Protein AF-A0A944WGA9-F1 (afdb_monomer_lite)

Secondary structure (DSSP, 8-state):
--SHHHHHHHHHHHHHHHHHHHHHHHHHHHHHHHHHHHHHTTS---------------------IIIIIHHHHHHHTTTTEETTEEGGG--SS----

pLDDT: mean 73.9, std 14.39, range [53.34, 96.44]

Radius of gyration: 34.29 Å; chains: 1; bounding box: 80×34×82 Å

Sequence (97 aa):
MAVATTYIKDEHRRERGDWVKMIIRQIHLRRNLLLLILSFGFTSQTVKAQGESKTIAPVKANVNYLKEIKPLLRDKCFSCHSSRKQEGGLRLDAASL

Foldseek 3Di:
DPPVVVVVVVVVVVVVVVVVVVVVVVVVVVVVVVVVCVVPPPDDDPPPPPPPPPCPPDPVPPDDCVPHPVVVCVVPPCVAADPVHNVVNHHDPPDDD

Struct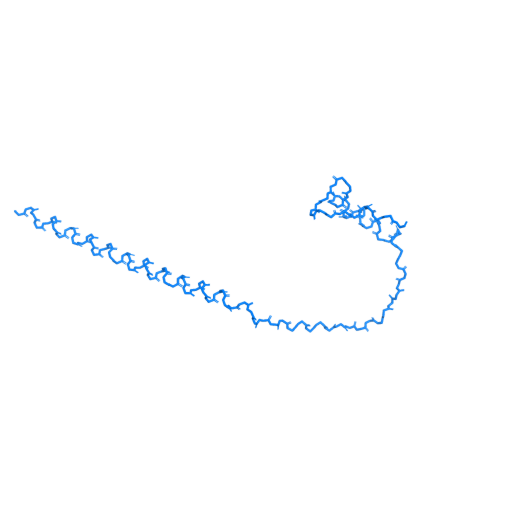ure (mmCIF, N/CA/C/O backbone):
data_AF-A0A944WGA9-F1
#
_entry.id   AF-A0A944WGA9-F1
#
loop_
_atom_site.group_PDB
_atom_site.id
_atom_site.type_symbol
_atom_site.label_atom_id
_atom_site.label_alt_id
_atom_site.label_comp_id
_atom_site.label_asym_id
_atom_site.label_entity_id
_atom_site.label_seq_id
_atom_site.pdbx_PDB_ins_code
_atom_site.Cartn_x
_atom_site.Cartn_y
_atom_site.Cartn_z
_atom_site.occupancy
_atom_site.B_iso_or_equiv
_atom_site.auth_seq_id
_atom_site.auth_comp_id
_atom_site.auth_asym_id
_atom_site.auth_atom_id
_atom_site.pdbx_PDB_model_num
ATOM 1 N N . MET A 1 1 ? 61.985 -8.752 -55.736 1.00 54.97 1 MET A N 1
ATOM 2 C CA . MET A 1 1 ? 62.136 -8.647 -54.263 1.00 54.97 1 MET A CA 1
ATOM 3 C C . MET A 1 1 ? 60.889 -8.112 -53.529 1.00 54.97 1 MET A C 1
ATOM 5 O O . MET A 1 1 ? 60.939 -7.990 -52.317 1.00 54.97 1 MET A O 1
ATOM 9 N N . ALA A 1 2 ? 59.747 -7.863 -54.195 1.00 57.75 2 ALA A N 1
ATOM 10 C CA . ALA A 1 2 ? 58.534 -7.314 -53.555 1.00 57.75 2 ALA A CA 1
ATOM 11 C C . ALA A 1 2 ? 57.546 -8.360 -52.980 1.00 57.75 2 ALA A C 1
ATOM 13 O O . ALA A 1 2 ? 56.556 -7.990 -52.363 1.00 57.75 2 ALA A O 1
ATOM 14 N N . VAL A 1 3 ? 57.793 -9.661 -53.183 1.00 62.81 3 VAL A N 1
ATOM 15 C CA . VAL A 1 3 ? 56.855 -10.734 -52.788 1.00 62.81 3 VAL A CA 1
ATOM 16 C C . VAL A 1 3 ? 57.068 -11.197 -51.337 1.00 62.81 3 VAL A C 1
ATOM 18 O O . VAL A 1 3 ? 56.121 -11.578 -50.662 1.00 62.81 3 VAL A O 1
ATOM 21 N N . ALA A 1 4 ? 58.293 -11.112 -50.805 1.00 62.62 4 ALA A N 1
ATOM 22 C CA . ALA A 1 4 ? 58.599 -11.591 -49.452 1.00 62.62 4 ALA A CA 1
ATOM 23 C C . ALA A 1 4 ? 58.034 -10.687 -48.336 1.00 62.62 4 ALA A C 1
ATOM 25 O O . ALA A 1 4 ? 57.708 -11.163 -47.251 1.00 62.62 4 ALA A O 1
ATOM 26 N N . THR A 1 5 ? 57.880 -9.383 -48.589 1.00 65.69 5 THR A N 1
ATOM 27 C CA . THR A 1 5 ? 57.424 -8.419 -47.5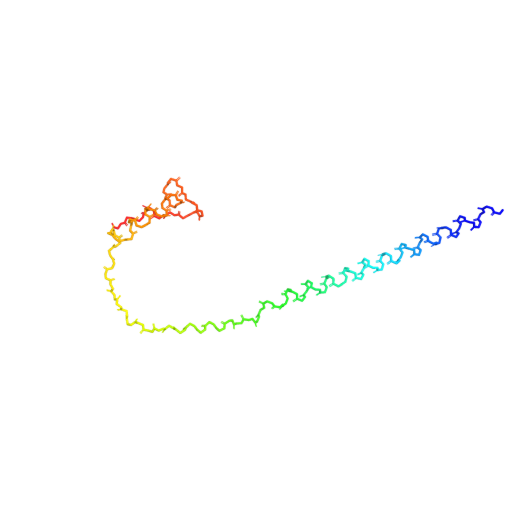71 1.00 65.69 5 THR A CA 1
ATOM 28 C C . THR A 1 5 ? 55.913 -8.464 -47.339 1.00 65.69 5 THR A C 1
ATOM 30 O O . THR A 1 5 ? 55.458 -8.185 -46.229 1.00 65.69 5 THR A O 1
ATOM 33 N N . THR A 1 6 ? 55.123 -8.852 -48.345 1.00 61.59 6 THR A N 1
ATOM 34 C CA . THR A 1 6 ? 53.666 -9.018 -48.217 1.00 61.59 6 THR A CA 1
ATOM 35 C C . THR A 1 6 ? 53.306 -10.324 -47.513 1.00 61.59 6 THR A C 1
ATOM 37 O O . THR A 1 6 ? 52.386 -10.327 -46.697 1.00 61.59 6 THR A O 1
ATOM 40 N N . TYR A 1 7 ? 54.088 -11.389 -47.728 1.00 59.41 7 TYR A N 1
ATOM 41 C CA . TYR A 1 7 ? 53.924 -12.676 -47.046 1.00 59.41 7 TYR A CA 1
ATOM 42 C C . TYR A 1 7 ? 54.144 -12.566 -45.522 1.00 59.41 7 TYR A C 1
ATOM 44 O O . TYR A 1 7 ? 53.285 -12.963 -44.738 1.00 59.41 7 TYR A O 1
ATOM 52 N N . ILE A 1 8 ? 55.228 -11.911 -45.080 1.00 61.12 8 ILE A N 1
ATOM 53 C CA . ILE A 1 8 ? 55.527 -11.720 -43.642 1.00 61.12 8 ILE A CA 1
ATOM 54 C C . ILE A 1 8 ? 54.488 -10.816 -42.947 1.00 61.12 8 ILE A C 1
ATOM 56 O O . ILE A 1 8 ? 54.149 -11.015 -41.778 1.00 61.12 8 ILE A O 1
ATOM 60 N N . LYS A 1 9 ? 53.933 -9.824 -43.659 1.00 65.94 9 LYS A N 1
ATOM 61 C CA . LYS A 1 9 ? 52.893 -8.926 -43.122 1.00 65.94 9 LYS A CA 1
ATOM 62 C C . LYS A 1 9 ? 51.578 -9.662 -42.826 1.00 65.94 9 LYS A C 1
ATOM 64 O O . LYS A 1 9 ? 50.848 -9.235 -41.926 1.00 65.94 9 LYS A O 1
ATOM 69 N N . ASP A 1 10 ? 51.276 -10.720 -43.577 1.00 58.38 10 ASP A N 1
ATOM 70 C CA . ASP A 1 10 ? 50.049 -11.510 -43.444 1.00 58.38 10 ASP A CA 1
ATOM 71 C C . ASP A 1 10 ? 50.158 -12.574 -42.336 1.00 58.38 10 ASP A C 1
ATOM 73 O O . ASP A 1 10 ? 49.254 -12.705 -41.507 1.00 58.38 10 ASP A O 1
ATOM 77 N N . GLU A 1 11 ? 51.315 -13.234 -42.219 1.00 62.06 11 GLU A N 1
ATOM 78 C CA . GLU A 1 11 ? 51.642 -14.146 -41.107 1.00 62.06 11 GLU A CA 1
ATOM 79 C C . GLU A 1 11 ? 51.488 -13.439 -39.746 1.00 62.06 11 GLU A C 1
ATOM 81 O O . GLU A 1 11 ? 50.737 -13.880 -38.873 1.00 62.06 11 GLU A O 1
ATOM 86 N N . HIS A 1 12 ? 52.061 -12.237 -39.616 1.00 56.78 12 HIS A N 1
ATOM 87 C CA . HIS A 1 12 ? 51.967 -11.441 -38.390 1.00 56.78 12 HIS A CA 1
ATOM 88 C C . HIS A 1 12 ? 50.544 -10.909 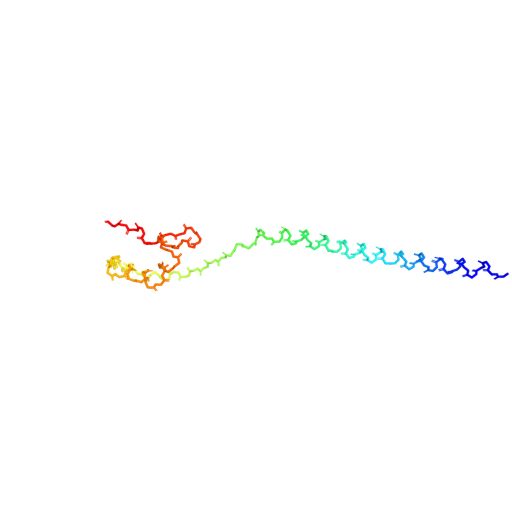-38.101 1.00 56.78 12 HIS A C 1
ATOM 90 O O . HIS A 1 12 ? 50.217 -10.508 -36.978 1.00 56.78 12 HIS A O 1
ATOM 96 N N . ARG A 1 13 ? 49.656 -10.867 -39.104 1.00 60.28 13 ARG A N 1
ATOM 97 C CA . ARG A 1 13 ? 48.232 -10.552 -38.898 1.00 60.28 13 ARG A CA 1
ATOM 98 C C . ARG A 1 13 ? 47.469 -11.780 -38.391 1.00 60.28 13 ARG A C 1
ATOM 100 O O . ARG A 1 13 ? 46.632 -11.612 -37.500 1.00 60.28 13 ARG A O 1
ATOM 107 N N . ARG A 1 14 ? 47.769 -12.981 -38.902 1.00 60.06 14 ARG A N 1
ATOM 108 C CA . ARG A 1 14 ? 47.176 -14.246 -38.431 1.00 60.06 14 ARG A CA 1
ATOM 109 C C . ARG A 1 14 ? 47.547 -14.554 -36.979 1.00 60.06 14 ARG A C 1
ATOM 111 O O . ARG A 1 14 ? 46.641 -14.751 -36.173 1.00 60.06 14 ARG A O 1
ATOM 118 N N . GLU A 1 15 ? 48.823 -14.447 -36.609 1.00 58.22 15 GLU A N 1
ATOM 119 C CA . GLU A 1 15 ? 49.277 -14.693 -35.227 1.00 58.22 15 GLU A CA 1
ATOM 120 C C . GLU A 1 15 ? 48.617 -13.753 -34.202 1.00 58.22 15 GLU A C 1
ATOM 122 O O . GLU A 1 15 ? 48.173 -14.182 -33.133 1.00 58.22 15 GLU A O 1
ATOM 127 N N . ARG A 1 16 ? 48.468 -12.463 -34.542 1.00 60.94 16 ARG A N 1
ATOM 128 C CA . ARG A 1 16 ? 47.768 -11.498 -33.675 1.00 60.94 16 ARG A CA 1
ATOM 129 C C . ARG A 1 16 ? 46.280 -11.817 -33.535 1.00 60.94 16 ARG A C 1
ATOM 131 O O . ARG A 1 16 ? 45.719 -11.627 -32.457 1.00 60.94 16 ARG A O 1
ATOM 138 N N . GLY A 1 17 ? 45.638 -12.315 -34.593 1.00 63.25 17 GLY A N 1
ATOM 139 C CA . GLY A 1 17 ? 44.238 -12.739 -34.550 1.00 63.25 17 GLY A CA 1
ATOM 140 C C . GLY A 1 17 ? 44.013 -13.951 -33.646 1.00 63.25 17 GLY A C 1
ATOM 141 O O . GLY A 1 17 ? 43.008 -14.013 -32.935 1.00 63.25 17 GLY A O 1
ATOM 142 N N . ASP A 1 18 ? 44.961 -14.883 -33.624 1.00 71.81 18 ASP A N 1
ATOM 143 C CA . ASP A 1 18 ? 44.847 -16.111 -32.840 1.00 71.81 18 ASP A CA 1
ATOM 144 C C . ASP A 1 18 ? 45.097 -15.875 -31.342 1.00 71.81 18 ASP A C 1
ATOM 146 O O . ASP A 1 18 ? 44.393 -16.455 -30.508 1.00 71.81 18 ASP A O 1
ATOM 150 N N . TRP A 1 19 ? 45.969 -14.927 -30.975 1.00 62.06 19 TRP A N 1
ATOM 151 C CA . TRP A 1 19 ? 46.117 -14.493 -29.578 1.00 62.06 19 TRP A CA 1
ATOM 152 C C . TRP A 1 19 ? 44.850 -13.795 -29.049 1.00 62.06 19 TRP A C 1
ATOM 154 O O . TRP A 1 19 ? 44.401 -14.067 -27.933 1.00 62.06 19 TRP A O 1
ATOM 164 N N . VAL A 1 20 ? 44.198 -12.969 -29.877 1.00 70.00 20 VAL A N 1
ATOM 165 C CA . VAL A 1 20 ? 42.929 -12.304 -29.525 1.00 70.00 20 VAL A CA 1
ATOM 166 C C . VAL A 1 20 ? 41.791 -13.318 -29.357 1.00 70.00 20 VAL A C 1
ATOM 168 O O . VAL A 1 20 ? 41.058 -13.257 -28.367 1.00 70.00 20 VAL A O 1
ATOM 171 N N . LYS A 1 21 ? 41.664 -14.302 -30.260 1.00 73.00 21 LYS A N 1
ATOM 172 C CA . LYS A 1 21 ? 40.682 -15.397 -30.129 1.00 73.00 21 LYS A CA 1
ATOM 173 C C . LYS A 1 21 ? 40.925 -16.239 -28.875 1.00 73.00 21 LYS A C 1
ATOM 175 O O . LYS A 1 21 ? 39.961 -16.633 -28.214 1.00 73.00 21 LYS A O 1
ATOM 180 N N . MET A 1 22 ? 42.190 -16.490 -28.524 1.00 70.31 22 MET A N 1
ATOM 181 C CA . MET A 1 22 ? 42.553 -17.205 -27.301 1.00 70.31 22 MET A CA 1
ATOM 182 C C . MET A 1 22 ? 42.135 -16.417 -26.051 1.00 70.31 22 MET A C 1
ATOM 184 O O . MET A 1 22 ? 41.483 -16.988 -25.181 1.00 70.31 22 MET A O 1
ATOM 188 N N . ILE A 1 23 ? 42.403 -15.109 -25.982 1.00 70.25 23 ILE A N 1
ATOM 189 C CA . ILE A 1 23 ? 41.986 -14.247 -24.859 1.00 70.25 23 ILE A CA 1
ATOM 190 C C . ILE A 1 23 ? 40.460 -14.198 -24.725 1.00 70.25 23 ILE A C 1
ATOM 192 O O . ILE A 1 23 ? 39.933 -14.390 -23.631 1.00 70.25 23 ILE A O 1
ATOM 196 N N . ILE A 1 24 ? 39.738 -14.012 -25.832 1.00 70.56 24 ILE A N 1
ATOM 197 C CA . ILE A 1 24 ? 38.269 -13.993 -25.845 1.00 70.56 24 ILE A CA 1
ATOM 198 C C . ILE A 1 24 ? 37.725 -15.330 -25.317 1.00 70.56 24 ILE A C 1
ATOM 200 O O . ILE A 1 24 ? 36.917 -15.344 -24.388 1.00 70.56 24 ILE A O 1
ATOM 204 N N . ARG A 1 25 ? 38.234 -16.468 -25.809 1.00 69.50 25 ARG A N 1
ATOM 205 C CA . ARG A 1 25 ? 37.834 -17.809 -25.346 1.00 69.50 25 ARG A CA 1
ATOM 206 C C . ARG A 1 25 ? 38.142 -18.039 -23.860 1.00 69.50 25 ARG A C 1
ATOM 208 O O . ARG A 1 25 ? 37.309 -18.615 -23.161 1.00 69.50 25 ARG A O 1
ATOM 215 N N . GLN A 1 26 ? 39.277 -17.543 -23.365 1.00 65.62 26 GLN A N 1
ATOM 216 C CA . GLN A 1 26 ? 39.661 -17.598 -21.946 1.00 65.62 26 GLN A CA 1
ATOM 217 C C . GLN A 1 26 ? 38.731 -16.752 -21.056 1.00 65.62 26 GLN A C 1
ATOM 219 O O . GLN A 1 26 ? 38.337 -17.190 -19.973 1.00 65.62 26 GLN A O 1
ATOM 224 N N . ILE A 1 27 ? 38.310 -15.574 -21.528 1.00 66.44 27 ILE A N 1
ATOM 225 C CA . ILE A 1 27 ? 37.339 -14.707 -20.839 1.00 66.44 27 ILE A CA 1
ATOM 226 C C . ILE A 1 27 ? 35.945 -15.358 -20.817 1.00 66.44 27 ILE A C 1
ATOM 228 O O . ILE A 1 27 ? 35.274 -15.345 -19.782 1.00 66.44 27 ILE A O 1
ATOM 232 N N . HIS A 1 28 ? 35.513 -15.982 -21.919 1.00 67.50 28 HIS A N 1
ATOM 233 C CA . HIS A 1 28 ? 34.228 -16.687 -21.985 1.00 67.50 28 HIS A CA 1
ATOM 234 C C . HIS A 1 28 ? 34.175 -17.916 -21.067 1.00 67.50 28 HIS A C 1
ATOM 236 O O . HIS A 1 28 ? 33.159 -18.111 -20.399 1.00 67.50 28 HIS A O 1
ATOM 242 N N . LEU A 1 29 ? 35.254 -18.704 -20.973 1.00 64.81 29 LEU A N 1
ATOM 243 C CA . LEU A 1 29 ? 35.312 -19.881 -20.095 1.00 64.81 29 LEU A CA 1
ATOM 244 C C . LEU A 1 29 ? 35.223 -19.496 -18.611 1.00 64.81 29 LEU A C 1
ATOM 246 O O . LEU A 1 29 ? 34.466 -20.109 -17.860 1.00 64.81 29 LEU A O 1
ATOM 250 N N . ARG A 1 30 ? 35.940 -18.439 -18.202 1.00 71.19 30 ARG A N 1
ATOM 251 C CA . ARG A 1 30 ? 35.898 -17.924 -16.823 1.00 71.19 30 ARG A CA 1
ATOM 252 C C . ARG A 1 30 ? 34.538 -17.317 -16.475 1.00 71.19 30 ARG A C 1
ATOM 254 O O . ARG A 1 30 ? 34.038 -17.545 -15.379 1.00 71.19 30 ARG A O 1
ATOM 261 N N . ARG A 1 31 ? 33.904 -16.607 -17.414 1.00 72.75 31 ARG A N 1
ATOM 262 C CA . ARG A 1 31 ? 32.554 -16.048 -17.232 1.00 72.75 31 ARG A CA 1
ATOM 263 C C . ARG A 1 31 ? 31.477 -17.135 -17.132 1.00 72.75 31 ARG A C 1
ATOM 265 O O . ARG A 1 31 ? 30.609 -17.025 -16.276 1.00 72.75 31 ARG A O 1
ATOM 272 N N . ASN A 1 32 ? 31.549 -18.190 -17.947 1.00 72.19 32 ASN A N 1
ATOM 273 C CA . ASN A 1 32 ? 30.608 -19.314 -17.877 1.00 72.19 32 ASN A CA 1
ATOM 274 C C . ASN A 1 32 ? 30.759 -20.109 -16.565 1.00 72.19 32 ASN A C 1
ATOM 276 O O . ASN A 1 32 ? 29.764 -20.484 -15.952 1.00 72.19 32 ASN A O 1
ATOM 280 N N . LEU A 1 33 ? 31.996 -20.293 -16.085 1.00 71.69 33 LEU A N 1
ATOM 281 C CA . LEU A 1 33 ? 32.266 -20.946 -14.800 1.00 71.69 33 LEU A CA 1
ATOM 282 C C . LEU A 1 33 ? 31.738 -20.129 -13.604 1.00 71.69 33 LEU A C 1
ATOM 284 O O . LEU A 1 33 ? 31.132 -20.695 -12.698 1.00 71.69 33 LEU A O 1
ATOM 288 N N . LEU A 1 34 ? 31.901 -18.800 -13.622 1.00 69.50 34 LEU A N 1
ATOM 289 C CA . LEU A 1 34 ? 31.365 -17.913 -12.581 1.00 69.50 34 LEU A CA 1
ATOM 290 C C . LEU A 1 34 ? 29.824 -17.901 -12.537 1.00 69.50 34 LEU A C 1
ATOM 292 O O . LEU A 1 34 ? 29.252 -17.880 -11.448 1.00 69.50 34 LEU A O 1
ATOM 296 N N . LEU A 1 35 ? 29.146 -17.962 -13.690 1.00 69.12 35 LEU A N 1
ATOM 297 C CA . LEU A 1 35 ? 27.676 -18.011 -13.760 1.00 69.12 35 LEU A CA 1
ATOM 298 C C . LEU A 1 35 ? 27.093 -19.325 -13.199 1.00 69.12 35 LEU A C 1
ATOM 300 O O . LEU A 1 35 ? 26.044 -19.300 -12.552 1.00 69.12 35 LEU A O 1
ATOM 304 N N . LEU A 1 36 ? 27.782 -20.461 -13.373 1.00 71.19 36 LEU A N 1
ATOM 305 C CA . LEU A 1 36 ? 27.356 -21.747 -12.800 1.00 71.19 36 LEU A CA 1
ATOM 306 C C . LEU A 1 36 ? 27.494 -21.787 -11.267 1.00 71.19 36 LEU A C 1
ATOM 308 O O . LEU A 1 36 ? 26.600 -22.290 -10.590 1.00 71.19 36 LEU A O 1
ATOM 312 N N . ILE A 1 37 ? 28.559 -21.205 -10.707 1.00 68.19 37 ILE A N 1
ATOM 313 C CA . ILE A 1 37 ? 28.780 -21.144 -9.248 1.00 68.19 37 ILE A CA 1
ATOM 314 C C . ILE A 1 37 ? 27.753 -20.219 -8.570 1.00 68.19 37 ILE A C 1
ATOM 316 O O . ILE A 1 37 ? 27.210 -20.570 -7.521 1.00 68.19 37 ILE A O 1
ATOM 320 N N . LEU A 1 38 ? 27.424 -19.075 -9.186 1.00 66.94 38 LEU A N 1
ATOM 321 C CA . LEU A 1 38 ? 26.398 -18.155 -8.671 1.00 66.94 38 LEU A CA 1
ATOM 322 C C . LEU A 1 38 ? 24.995 -18.791 -8.659 1.00 66.94 38 LEU A C 1
ATOM 324 O O . LEU A 1 38 ? 24.209 -18.519 -7.757 1.00 66.94 38 LEU A O 1
ATOM 328 N N . SER A 1 39 ? 24.705 -19.678 -9.616 1.00 64.88 39 SER A N 1
ATOM 329 C CA . SER A 1 39 ? 23.428 -20.406 -9.689 1.00 64.88 39 SER A CA 1
ATOM 330 C C . SER A 1 39 ? 23.279 -21.482 -8.597 1.00 64.88 39 SER A C 1
ATOM 332 O O . SER A 1 39 ? 22.161 -21.796 -8.204 1.00 64.88 39 SER A O 1
ATOM 334 N N . PHE A 1 40 ? 24.386 -22.032 -8.082 1.00 56.62 40 PHE A N 1
ATOM 335 C CA . PHE A 1 40 ? 24.386 -23.092 -7.057 1.00 56.62 40 PHE A CA 1
ATOM 336 C C . PHE A 1 40 ? 24.539 -22.575 -5.613 1.00 56.62 40 PHE A C 1
ATOM 338 O O . PHE A 1 40 ? 24.177 -23.271 -4.668 1.00 56.62 40 PHE A O 1
ATOM 345 N N . GLY A 1 41 ? 25.056 -21.359 -5.409 1.00 60.19 41 GLY A N 1
ATOM 346 C CA . GLY A 1 41 ? 25.353 -20.815 -4.076 1.00 60.19 41 GLY A CA 1
ATOM 347 C C . GLY A 1 41 ? 24.151 -20.347 -3.238 1.00 60.19 41 GLY A C 1
ATOM 348 O O . GLY A 1 41 ? 24.354 -19.870 -2.123 1.00 60.19 41 GLY A O 1
ATOM 349 N N . PHE A 1 42 ? 22.912 -20.447 -3.738 1.00 57.00 42 PHE A N 1
ATOM 350 C CA . PHE A 1 42 ? 21.742 -19.784 -3.135 1.00 57.00 42 PHE A CA 1
ATOM 351 C C . PHE A 1 42 ? 20.739 -20.710 -2.415 1.00 57.00 42 PHE A C 1
ATOM 353 O O . PHE A 1 42 ? 19.628 -20.284 -2.117 1.00 57.00 42 PHE A O 1
ATOM 360 N N . THR A 1 43 ? 21.082 -21.962 -2.085 1.00 60.22 43 THR A N 1
ATOM 361 C CA . THR A 1 43 ? 20.131 -22.873 -1.399 1.00 60.22 43 THR A CA 1
ATOM 362 C C . THR A 1 43 ? 20.496 -23.266 0.034 1.00 60.22 43 THR A C 1
ATOM 364 O O . THR A 1 43 ? 19.873 -24.174 0.579 1.00 60.22 43 THR A O 1
ATOM 367 N N . SER A 1 44 ? 21.465 -22.631 0.708 1.00 57.06 44 SER A N 1
ATOM 368 C CA . SER A 1 44 ? 21.821 -23.053 2.084 1.00 57.06 44 SER A CA 1
ATOM 369 C C . SER A 1 44 ? 22.275 -21.946 3.038 1.00 57.06 44 SER A C 1
ATOM 371 O O . SER A 1 44 ? 23.212 -22.130 3.807 1.00 57.06 44 SER A O 1
ATOM 373 N N . GLN A 1 45 ? 21.568 -20.815 3.068 1.00 60.69 45 GLN A N 1
ATOM 374 C CA . GLN A 1 45 ? 21.543 -19.976 4.272 1.00 60.69 45 GLN A CA 1
ATOM 375 C C . GLN A 1 45 ? 20.138 -19.993 4.869 1.00 60.69 45 GLN A C 1
ATOM 377 O O . GLN A 1 45 ? 19.297 -19.150 4.574 1.00 60.69 45 GLN A O 1
ATOM 382 N N . THR A 1 46 ? 19.880 -20.972 5.737 1.00 62.28 46 THR A N 1
ATOM 383 C CA . THR A 1 46 ? 18.800 -20.864 6.718 1.00 62.28 46 THR A CA 1
ATOM 384 C C . THR A 1 46 ? 19.210 -19.791 7.722 1.00 62.28 46 THR A C 1
ATOM 386 O O . THR A 1 46 ? 19.969 -20.049 8.657 1.00 62.28 46 THR A O 1
ATOM 389 N N . VAL A 1 47 ? 18.751 -18.563 7.497 1.00 63.16 47 VAL A N 1
ATOM 390 C CA . VAL A 1 4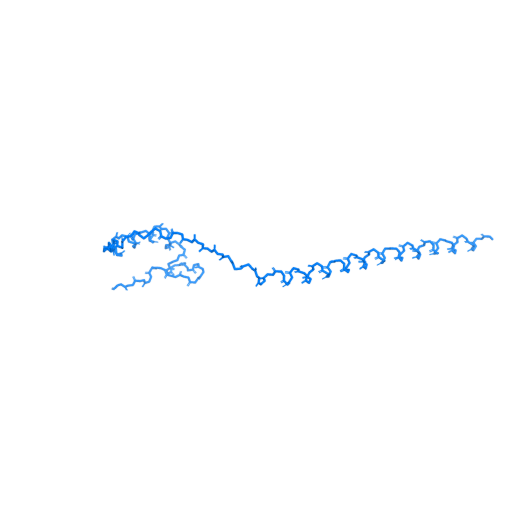7 ? 18.847 -17.471 8.466 1.00 63.16 47 VAL A CA 1
ATOM 391 C C . VAL A 1 47 ? 18.150 -17.929 9.750 1.00 63.16 47 VAL A C 1
ATOM 393 O O . VAL A 1 47 ? 16.929 -18.072 9.779 1.00 63.16 47 VAL A O 1
ATOM 396 N N . LYS A 1 48 ? 18.906 -18.168 10.829 1.00 57.12 48 LYS A N 1
ATOM 397 C CA . LYS A 1 48 ? 18.327 -18.221 12.177 1.00 57.12 48 LYS A CA 1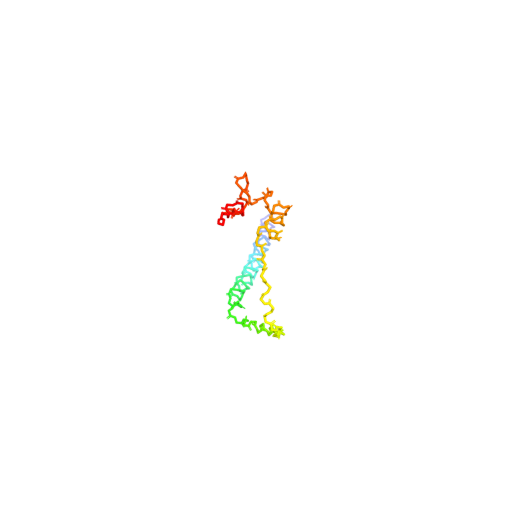
ATOM 398 C C . LYS A 1 48 ? 17.934 -16.796 12.558 1.00 57.12 48 LYS A C 1
ATOM 400 O O . LYS A 1 48 ? 18.730 -16.053 13.122 1.00 57.12 48 LYS A O 1
ATOM 405 N N . ALA A 1 49 ? 16.706 -16.411 12.230 1.00 63.53 49 ALA A N 1
ATOM 406 C CA . ALA A 1 49 ? 16.077 -15.239 12.814 1.00 63.53 49 ALA A CA 1
ATOM 407 C C . ALA A 1 49 ? 15.708 -15.579 14.265 1.00 63.53 49 ALA A C 1
ATOM 409 O O . ALA A 1 49 ? 14.613 -16.060 14.547 1.00 63.53 49 ALA A O 1
ATOM 410 N N . GLN A 1 50 ? 16.642 -15.376 15.193 1.00 53.34 50 GLN A N 1
ATOM 411 C CA . GLN A 1 50 ? 16.343 -15.420 16.621 1.00 53.34 50 GLN A CA 1
ATOM 412 C C . GLN A 1 50 ? 15.732 -14.069 17.001 1.00 53.34 50 GLN A C 1
ATOM 414 O O . GLN A 1 50 ? 16.389 -13.173 17.521 1.00 53.34 50 GLN A O 1
ATOM 419 N N . GLY A 1 51 ? 14.462 -13.901 16.629 1.00 59.06 51 GLY A N 1
ATOM 420 C CA . GLY A 1 51 ? 13.630 -12.835 17.154 1.00 59.06 51 GLY A CA 1
ATOM 421 C C . GLY A 1 51 ? 13.329 -13.161 18.605 1.00 59.06 51 GLY A C 1
ATOM 422 O O . GLY A 1 51 ? 12.466 -13.990 18.889 1.00 59.06 51 GLY A O 1
ATOM 423 N N . GLU A 1 52 ? 14.056 -12.536 19.524 1.00 62.44 52 GLU A N 1
ATOM 424 C CA . GLU A 1 52 ? 13.701 -12.529 20.935 1.00 62.44 52 GLU A CA 1
ATOM 425 C C . GLU A 1 52 ? 12.396 -11.739 21.087 1.00 62.44 52 GLU A C 1
ATOM 427 O O . GLU A 1 52 ? 12.370 -10.523 21.275 1.00 62.44 52 GLU A O 1
ATOM 432 N N . SER A 1 53 ? 11.278 -12.443 20.905 1.00 62.62 53 SER A N 1
ATOM 433 C CA . SER A 1 53 ? 9.947 -11.927 21.181 1.00 62.62 53 SER A CA 1
ATOM 434 C C . SER A 1 53 ? 9.813 -11.827 22.691 1.00 62.62 53 SER A C 1
ATOM 436 O O . SER A 1 53 ? 9.394 -12.763 23.376 1.00 62.62 53 SER A O 1
ATOM 438 N N . LYS A 1 54 ? 10.221 -10.673 23.224 1.00 63.28 54 LYS A N 1
ATOM 439 C CA . LYS A 1 54 ? 9.841 -10.237 24.561 1.00 63.28 54 LYS A CA 1
ATOM 440 C C . LYS A 1 54 ? 8.326 -10.383 24.647 1.00 63.28 54 LYS A C 1
ATOM 442 O O . LYS A 1 54 ? 7.587 -9.617 24.032 1.00 63.28 54 LYS A O 1
ATOM 447 N N . THR A 1 55 ? 7.882 -11.410 25.365 1.00 54.12 55 THR A N 1
ATOM 448 C CA . THR A 1 55 ? 6.467 -11.701 25.576 1.00 54.12 55 THR A CA 1
ATOM 449 C C . THR A 1 55 ? 5.925 -10.623 26.500 1.00 54.12 55 THR A C 1
ATOM 451 O O . THR A 1 55 ? 5.933 -10.743 27.722 1.00 54.12 55 THR A O 1
ATOM 454 N N . ILE A 1 56 ? 5.521 -9.507 25.906 1.00 67.94 56 ILE A N 1
ATOM 455 C CA . ILE A 1 56 ? 4.642 -8.547 26.551 1.00 67.94 56 ILE A CA 1
ATOM 456 C C . ILE A 1 56 ? 3.283 -9.239 26.521 1.00 67.94 56 ILE A C 1
ATOM 458 O O . ILE A 1 56 ? 2.774 -9.541 25.441 1.00 67.94 56 ILE A O 1
ATOM 462 N N . ALA A 1 57 ? 2.749 -9.576 27.697 1.00 71.69 57 ALA A N 1
ATOM 463 C CA . ALA A 1 57 ? 1.409 -10.138 27.821 1.00 71.69 57 ALA A CA 1
ATOM 464 C C . ALA A 1 57 ? 0.444 -9.346 26.919 1.00 71.69 57 ALA A C 1
ATOM 466 O O . ALA A 1 57 ? 0.537 -8.113 26.892 1.00 71.69 57 ALA A O 1
ATOM 467 N N . PRO A 1 58 ? -0.437 -10.010 26.148 1.00 63.00 58 PRO A N 1
ATOM 468 C CA . PRO A 1 58 ? -1.271 -9.319 25.183 1.00 63.00 58 PRO A CA 1
ATOM 469 C C . PRO A 1 58 ? -2.217 -8.387 25.935 1.00 63.00 58 PRO A C 1
ATOM 471 O O . PRO A 1 58 ? -3.243 -8.808 26.470 1.00 63.00 58 PRO A O 1
ATOM 474 N N . VAL A 1 59 ? -1.885 -7.096 25.960 1.00 66.88 59 VAL A N 1
ATOM 475 C CA . VAL A 1 59 ? -2.858 -6.055 26.260 1.00 66.88 59 VAL A CA 1
ATOM 476 C C . VAL A 1 59 ? -3.807 -6.077 25.075 1.00 66.88 59 VAL A C 1
ATOM 478 O O . VAL A 1 59 ? -3.524 -5.513 24.020 1.00 66.88 59 VAL A O 1
ATOM 481 N N . LYS A 1 60 ? -4.911 -6.812 25.214 1.00 68.00 60 LYS A N 1
ATOM 482 C CA . LYS A 1 60 ? -5.979 -6.853 24.218 1.00 68.00 60 LYS A CA 1
ATOM 483 C C . LYS A 1 60 ? -6.728 -5.518 24.279 1.00 68.00 60 LYS A C 1
ATOM 485 O O . LYS A 1 60 ? -7.853 -5.444 24.763 1.00 68.00 60 LYS A O 1
ATOM 490 N N . ALA A 1 61 ? -6.063 -4.444 23.861 1.00 73.94 61 ALA A N 1
ATOM 491 C CA . ALA A 1 61 ? -6.684 -3.143 23.712 1.00 73.94 61 ALA A CA 1
ATOM 492 C C . ALA A 1 61 ? -7.799 -3.287 22.672 1.00 73.94 61 ALA A C 1
ATOM 494 O O . ALA A 1 61 ? -7.577 -3.793 21.569 1.00 73.94 61 ALA A O 1
ATOM 495 N N . ASN A 1 62 ? -9.019 -2.909 23.047 1.00 85.00 62 ASN A N 1
ATOM 496 C CA . ASN A 1 62 ? -10.140 -2.883 22.122 1.00 85.00 62 ASN A CA 1
ATOM 497 C C . ASN A 1 62 ? -9.951 -1.673 21.199 1.00 85.00 62 ASN A C 1
ATOM 499 O O . ASN A 1 62 ? -10.384 -0.573 21.522 1.00 85.00 62 ASN A O 1
ATOM 503 N N . VAL A 1 63 ? -9.220 -1.870 20.102 1.00 87.56 63 VAL A N 1
ATOM 504 C CA . VAL A 1 63 ? -8.980 -0.823 19.105 1.00 87.56 63 VAL A CA 1
ATOM 505 C C . VAL A 1 63 ? -10.248 -0.636 18.282 1.00 87.56 63 VAL A C 1
ATOM 507 O O . VAL A 1 63 ? -10.715 -1.563 17.612 1.00 87.56 63 VAL A O 1
ATOM 510 N N . ASN A 1 64 ? -10.802 0.572 18.298 1.00 90.88 64 ASN A N 1
ATOM 511 C CA . ASN A 1 64 ? -11.971 0.902 17.500 1.00 90.88 64 ASN A CA 1
ATOM 512 C C . ASN A 1 64 ? -11.547 1.319 16.088 1.00 90.88 64 ASN A C 1
ATOM 514 O O . ASN A 1 64 ? -11.071 2.432 15.866 1.00 90.88 64 ASN A O 1
ATOM 518 N N . TYR A 1 65 ? -11.793 0.453 15.105 1.00 90.06 65 TYR A N 1
ATOM 519 C CA . TYR A 1 65 ? -11.418 0.707 13.713 1.00 90.06 65 TYR A CA 1
ATOM 520 C C . TYR A 1 65 ? -11.925 2.054 13.169 1.00 90.06 65 TYR A C 1
ATOM 522 O O . TYR A 1 65 ? -11.167 2.780 12.528 1.00 90.06 65 TYR A O 1
ATOM 530 N N . LEU A 1 66 ? -13.187 2.416 13.425 1.00 91.56 66 LEU A N 1
ATOM 531 C CA . LEU A 1 66 ? -13.782 3.639 12.872 1.00 91.56 66 LEU A CA 1
ATOM 532 C C . LEU A 1 66 ? -13.192 4.910 13.476 1.00 91.56 66 LEU A C 1
ATOM 534 O O . LEU A 1 66 ? -13.075 5.912 12.769 1.00 91.56 66 LEU A O 1
ATOM 538 N N . LYS A 1 67 ? -12.852 4.871 14.767 1.00 92.31 67 LYS A N 1
ATOM 539 C CA . LYS A 1 67 ? -12.341 6.031 15.503 1.00 92.31 67 LYS A CA 1
ATOM 540 C C . LYS A 1 67 ? -10.829 6.176 15.389 1.00 92.31 67 LYS A C 1
ATOM 542 O O . LYS A 1 67 ? -10.343 7.297 15.330 1.00 92.31 67 LYS A O 1
ATOM 547 N N . GLU A 1 68 ? -10.105 5.064 15.350 1.00 93.75 68 GLU A N 1
ATOM 548 C CA . GLU A 1 68 ? -8.647 5.065 15.484 1.00 93.75 68 GLU A CA 1
ATOM 549 C C . GLU A 1 68 ? -7.945 4.764 14.159 1.00 93.75 68 GLU A C 1
ATOM 551 O O . GLU A 1 68 ? -7.010 5.463 13.785 1.00 93.75 68 GLU A O 1
ATOM 556 N N . ILE A 1 69 ? -8.408 3.767 13.401 1.00 92.81 69 ILE A N 1
ATOM 557 C CA . ILE A 1 69 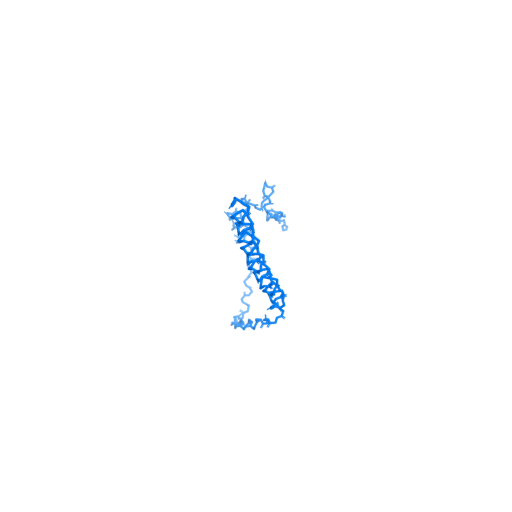? -7.677 3.270 12.223 1.00 92.81 69 ILE A CA 1
ATOM 558 C C . ILE A 1 69 ? -8.115 3.967 10.933 1.00 92.81 69 ILE A C 1
ATOM 560 O O . ILE A 1 69 ? -7.283 4.411 10.140 1.00 92.81 69 ILE A O 1
ATOM 564 N N . LYS A 1 70 ? -9.424 4.105 10.709 1.00 93.56 70 LYS A N 1
ATOM 565 C CA . LYS A 1 70 ? -9.978 4.686 9.478 1.00 93.56 70 LYS A CA 1
ATOM 566 C C . LYS A 1 70 ? -9.484 6.116 9.190 1.00 93.56 70 LYS A C 1
ATOM 568 O O . LYS A 1 70 ? -9.216 6.388 8.018 1.00 93.56 70 LYS A O 1
ATOM 573 N N . PRO A 1 71 ? -9.332 7.027 10.176 1.00 94.88 71 PRO A N 1
ATOM 574 C CA . PRO A 1 71 ? -8.764 8.353 9.923 1.00 94.88 71 PRO A CA 1
ATOM 575 C C . PRO A 1 71 ? -7.315 8.286 9.426 1.00 94.88 71 PRO A C 1
ATOM 577 O O . PRO A 1 71 ? -6.975 8.952 8.455 1.00 94.88 71 PRO A O 1
ATOM 580 N N . LEU A 1 72 ? -6.491 7.407 10.008 1.00 95.81 72 LEU A N 1
ATOM 581 C CA . LEU A 1 72 ? -5.095 7.232 9.595 1.00 95.81 72 LEU A CA 1
ATOM 582 C C . LEU A 1 72 ? -4.992 6.751 8.144 1.00 95.81 72 LEU A C 1
ATOM 584 O O . LEU A 1 72 ? -4.209 7.287 7.359 1.00 95.81 72 LEU A O 1
ATOM 588 N N . LEU A 1 73 ? -5.822 5.775 7.765 1.00 95.31 73 LEU A N 1
ATOM 589 C CA . LEU A 1 73 ? -5.873 5.278 6.388 1.00 95.31 73 LEU A CA 1
ATOM 590 C C . LEU A 1 73 ? -6.358 6.351 5.407 1.00 95.31 73 LEU A C 1
ATOM 592 O O . LEU A 1 73 ? -5.834 6.448 4.295 1.00 95.31 73 LEU A O 1
ATOM 596 N N . ARG A 1 74 ? -7.318 7.185 5.820 1.00 94.62 74 ARG A N 1
ATOM 597 C CA . ARG A 1 74 ? -7.794 8.309 5.011 1.00 94.62 74 ARG A CA 1
ATOM 598 C C . ARG A 1 74 ? -6.680 9.308 4.724 1.00 94.62 74 ARG A C 1
ATOM 600 O O . ARG A 1 74 ? -6.517 9.701 3.572 1.00 94.62 74 ARG A O 1
ATOM 607 N N . ASP A 1 75 ? -5.910 9.666 5.742 1.00 96.44 75 ASP A N 1
ATOM 608 C CA . ASP A 1 75 ? -4.917 10.735 5.639 1.00 96.44 75 ASP A CA 1
ATOM 609 C C . ASP A 1 75 ? -3.623 10.280 4.953 1.00 96.44 75 ASP A C 1
ATOM 611 O O . ASP A 1 75 ? -2.919 11.100 4.361 1.00 96.44 75 ASP A O 1
ATOM 615 N N . LYS A 1 76 ? -3.281 8.986 5.041 1.00 96.44 76 LYS A N 1
ATOM 616 C CA . LYS A 1 76 ? -1.992 8.462 4.556 1.00 96.44 76 LYS A CA 1
ATOM 617 C C . LYS A 1 76 ? -2.086 7.523 3.360 1.00 96.44 76 LYS A C 1
ATOM 619 O O . LYS A 1 76 ? -1.115 7.424 2.618 1.00 96.44 76 LYS A O 1
ATOM 624 N N . CYS A 1 77 ? -3.206 6.830 3.163 1.00 95.38 77 CYS A N 1
ATOM 625 C CA . CYS A 1 77 ? -3.266 5.700 2.229 1.00 95.38 77 CYS A CA 1
ATOM 626 C C . CYS A 1 77 ? -4.295 5.890 1.107 1.00 95.38 77 CYS A C 1
ATOM 628 O O . CYS A 1 77 ? -4.069 5.440 -0.016 1.00 95.38 77 CYS A O 1
ATOM 630 N N . PHE A 1 78 ? -5.421 6.562 1.364 1.00 95.06 78 PHE A N 1
ATOM 631 C CA . PHE A 1 78 ? -6.510 6.674 0.381 1.00 95.06 78 PHE A CA 1
ATOM 632 C C . PHE A 1 78 ? -6.148 7.506 -0.857 1.00 95.06 78 PHE A C 1
ATOM 634 O O . PHE A 1 78 ? -6.791 7.354 -1.894 1.00 95.06 78 PHE A O 1
ATOM 641 N N . SER A 1 79 ? -5.110 8.340 -0.798 1.00 95.81 79 SER A N 1
ATOM 642 C CA . SER A 1 79 ? -4.595 9.050 -1.977 1.00 95.81 79 SER A CA 1
ATOM 643 C C . SER A 1 79 ? -4.163 8.096 -3.101 1.00 95.81 79 SER A C 1
ATOM 645 O O . SER A 1 79 ? -4.352 8.424 -4.273 1.00 95.81 79 SER A O 1
ATOM 647 N N . CYS A 1 80 ? -3.642 6.913 -2.752 1.00 96.44 80 CYS A N 1
ATOM 648 C CA . CYS A 1 80 ? -3.156 5.902 -3.697 1.00 96.44 80 CYS A CA 1
ATOM 649 C C . CYS A 1 80 ? -3.935 4.579 -3.678 1.00 96.44 80 CYS A C 1
ATOM 651 O O . CYS A 1 80 ? -3.850 3.836 -4.651 1.00 96.44 80 CYS A O 1
ATOM 653 N N . HIS A 1 81 ? -4.681 4.286 -2.608 1.00 95.25 81 HIS A N 1
ATOM 654 C CA . HIS A 1 81 ? -5.409 3.024 -2.416 1.00 95.25 81 HIS A CA 1
ATOM 655 C C . HIS A 1 81 ? -6.896 3.247 -2.092 1.00 95.25 81 HIS A C 1
ATOM 657 O O . HIS A 1 81 ? -7.430 2.719 -1.113 1.00 95.25 81 HIS A O 1
ATOM 663 N N . SER A 1 82 ? -7.582 4.054 -2.897 1.00 93.31 82 SER A N 1
ATOM 664 C CA . SER A 1 82 ? -9.030 4.289 -2.817 1.00 93.31 82 SER A CA 1
ATOM 665 C C . SER A 1 82 ? -9.747 3.906 -4.110 1.00 93.31 82 SER A C 1
ATOM 667 O O . SER A 1 82 ? -9.144 3.554 -5.116 1.00 93.31 82 SER A O 1
ATOM 669 N N . SER A 1 83 ? -11.069 4.026 -4.117 1.00 92.25 83 SER A N 1
ATOM 670 C CA . SER A 1 83 ? -11.902 3.922 -5.320 1.00 92.25 83 SER A CA 1
ATOM 671 C C . SER A 1 83 ? -11.409 4.766 -6.498 1.00 92.25 83 SER A C 1
ATOM 673 O O . SER A 1 83 ? -11.561 4.343 -7.641 1.00 92.25 83 SER A O 1
ATOM 675 N N . ARG A 1 84 ? -10.812 5.935 -6.234 1.00 91.19 84 ARG A N 1
ATOM 676 C CA . ARG A 1 84 ? -10.319 6.840 -7.283 1.00 91.19 84 ARG A CA 1
ATOM 677 C C . ARG A 1 84 ? -8.988 6.389 -7.880 1.00 91.19 84 ARG A C 1
ATOM 679 O O . ARG A 1 84 ? -8.738 6.647 -9.052 1.00 91.19 84 ARG A O 1
ATOM 686 N N . LYS A 1 85 ? -8.130 5.757 -7.077 1.00 92.12 85 LYS A N 1
ATOM 687 C CA . LYS A 1 85 ? -6.784 5.327 -7.468 1.00 92.12 85 LYS A CA 1
ATOM 688 C C . LYS A 1 85 ? -6.412 4.089 -6.662 1.00 92.12 85 LYS A C 1
ATOM 690 O O . LYS A 1 85 ? -6.443 4.152 -5.440 1.00 92.12 85 LYS A O 1
ATOM 695 N N . GLN A 1 86 ? -6.092 2.990 -7.343 1.00 92.19 86 GLN A N 1
ATOM 696 C CA . GLN A 1 86 ? -5.767 1.692 -6.738 1.00 92.19 86 GLN A CA 1
ATOM 697 C C . GLN A 1 86 ? -4.376 1.243 -7.185 1.00 92.19 86 GLN A C 1
ATOM 699 O O . GLN A 1 86 ? -4.221 0.324 -7.992 1.00 92.19 86 GLN A O 1
ATOM 704 N N . GLU A 1 87 ? -3.348 1.930 -6.699 1.00 94.94 87 GLU A N 1
ATOM 705 C CA . GLU A 1 87 ? -1.968 1.527 -6.954 1.00 94.94 87 GLU A CA 1
ATOM 706 C C . GLU A 1 87 ? -1.741 0.098 -6.446 1.00 94.94 87 GLU A C 1
ATOM 708 O O . GLU A 1 87 ? -2.250 -0.298 -5.395 1.00 94.94 87 GLU A O 1
ATOM 713 N N . GLY A 1 88 ? -1.044 -0.714 -7.241 1.00 94.69 88 GLY A N 1
ATOM 714 C CA . GLY A 1 88 ? -0.815 -2.124 -6.918 1.00 94.69 88 GLY A CA 1
ATOM 715 C C . GLY A 1 88 ? -2.088 -2.977 -6.807 1.00 94.69 88 GLY A C 1
ATOM 716 O O . GLY A 1 88 ? -2.022 -4.063 -6.241 1.00 94.69 88 GLY A O 1
ATOM 717 N N . GLY A 1 89 ? -3.240 -2.503 -7.301 1.00 92.69 89 GLY A N 1
ATOM 718 C CA . GLY A 1 89 ? -4.508 -3.238 -7.234 1.00 92.69 89 GLY A CA 1
ATOM 719 C C . GLY A 1 89 ? -5.112 -3.333 -5.828 1.00 92.69 89 GLY A C 1
ATOM 720 O O . GLY A 1 89 ? -5.977 -4.174 -5.595 1.00 92.69 89 GLY A O 1
ATOM 721 N N . LEU A 1 90 ? -4.665 -2.492 -4.887 1.00 92.69 90 LEU A N 1
ATOM 722 C CA . LEU A 1 90 ? -5.151 -2.487 -3.507 1.00 92.69 90 LEU A CA 1
ATOM 723 C C . LEU A 1 90 ? -6.144 -1.343 -3.262 1.00 92.69 90 LEU A C 1
ATOM 725 O O . LEU A 1 90 ? -5.873 -0.184 -3.588 1.00 92.69 90 LEU A O 1
ATOM 729 N N . ARG A 1 91 ? -7.268 -1.669 -2.610 1.00 91.88 91 ARG A N 1
ATOM 730 C CA . ARG A 1 91 ? -8.324 -0.725 -2.225 1.00 91.88 91 ARG A CA 1
ATOM 731 C C . ARG A 1 91 ? -8.633 -0.814 -0.727 1.00 91.88 91 ARG A C 1
ATOM 733 O O . ARG A 1 91 ? -9.136 -1.831 -0.261 1.00 91.88 91 ARG A O 1
ATOM 740 N N . LEU A 1 92 ? -8.378 0.268 0.012 1.00 92.44 92 LEU A N 1
ATOM 741 C CA . LEU A 1 92 ? -8.524 0.344 1.476 1.00 92.44 92 LEU A CA 1
ATOM 742 C C . LEU A 1 92 ? -9.768 1.123 1.941 1.00 92.44 92 LEU A C 1
ATOM 744 O O . LEU A 1 92 ? -10.120 1.080 3.118 1.00 92.44 92 LEU A O 1
ATOM 748 N N . ASP A 1 93 ? -10.463 1.818 1.037 1.00 89.88 93 ASP A N 1
ATOM 749 C CA . ASP A 1 93 ? -11.676 2.591 1.349 1.00 89.88 93 ASP A CA 1
ATOM 750 C C . ASP A 1 93 ? -12.977 1.767 1.279 1.00 89.88 93 ASP A C 1
ATOM 752 O O . ASP A 1 93 ? -14.043 2.274 1.623 1.00 89.88 93 ASP A O 1
ATOM 756 N N . ALA A 1 94 ? -12.898 0.505 0.843 1.00 83.56 94 ALA A N 1
ATOM 757 C CA . ALA A 1 94 ? -14.052 -0.363 0.602 1.00 83.56 94 ALA A CA 1
ATOM 758 C C . ALA A 1 94 ? -14.587 -1.072 1.857 1.00 83.56 94 ALA A C 1
ATOM 760 O O . ALA A 1 94 ? -15.679 -1.636 1.810 1.00 83.56 94 ALA A O 1
ATOM 761 N N . ALA A 1 95 ? -13.840 -1.060 2.967 1.00 73.12 95 ALA A N 1
ATOM 762 C CA . ALA A 1 95 ? -14.268 -1.711 4.199 1.00 73.12 95 ALA A CA 1
ATOM 763 C C . ALA A 1 95 ? -15.530 -1.025 4.758 1.00 73.12 95 ALA A C 1
ATOM 765 O O . ALA A 1 95 ? -15.476 0.087 5.298 1.00 73.12 95 ALA A O 1
ATOM 766 N N . SER A 1 96 ? -16.662 -1.710 4.607 1.00 59.78 96 SER A N 1
ATOM 767 C CA . SER A 1 96 ? -17.906 -1.472 5.336 1.00 59.78 96 SER A CA 1
ATOM 768 C C . SER A 1 96 ? -17.937 -2.458 6.505 1.00 59.78 96 SER A C 1
ATOM 770 O O . SER A 1 96 ? -17.633 -3.634 6.318 1.00 59.78 96 SER A O 1
ATOM 772 N N . LEU A 1 97 ? -18.175 -1.941 7.711 1.00 57.28 97 LEU A N 1
ATOM 773 C CA . LEU A 1 97 ? -18.368 -2.738 8.926 1.00 57.28 97 LEU A CA 1
ATOM 774 C C . LEU A 1 97 ? -19.834 -3.135 9.044 1.00 57.28 97 LEU A C 1
ATOM 776 O O . LEU A 1 97 ? -20.670 -2.246 8.759 1.00 57.28 97 LEU A O 1
#